Protein AF-0000000070025471 (afdb_homodimer)

Foldseek 3Di:
DVLVVLVVVLVVLVVVLVVLLVVLVVVQVVQVVVVVVQVVQCVVCVVVPGDCSVVPPPDDDHDDNQSPCPHVSVVVSVVSVPPDSPD/DVLVVLVVVLVVLVVVLVVLVVVLVVVQVVQVVVVVVQVVQCVVCVVVPGDCNVVPPNDDDHDDNQSPCPHVSVVVSVVSVVPDSDD

pLDDT: mean 90.56, std 14.57, range [31.42, 98.88]

Structure (mmCIF, N/CA/C/O backbone):
data_AF-0000000070025471-model_v1
#
loop_
_entity.id
_entity.type
_entity.pdbx_description
1 polymer 'ERVV2 protein'
#
loop_
_atom_site.group_PDB
_atom_site.id
_atom_site.type_symbol
_atom_site.label_atom_id
_atom_site.label_alt_id
_atom_site.label_comp_id
_atom_site.label_asym_id
_atom_site.label_entity_id
_atom_site.label_seq_id
_atom_site.pdbx_PDB_ins_code
_atom_site.Cartn_x
_atom_site.Cartn_y
_atom_site.Cartn_z
_atom_site.occupancy
_atom_site.B_iso_or_equiv
_atom_site.auth_seq_id
_atom_site.auth_comp_id
_atom_site.auth_asym_id
_atom_site.auth_atom_id
_atom_site.pdbx_PDB_model_num
ATOM 1 N N . LEU A 1 1 ? -3.041 30.312 26.141 1 44.69 1 LEU A N 1
ATOM 2 C CA . LEU A 1 1 ? -4.023 29.516 25.422 1 44.69 1 LEU A CA 1
ATOM 3 C C . LEU A 1 1 ? -3.584 29.25 23.984 1 44.69 1 LEU A C 1
ATOM 5 O O . LEU A 1 1 ? -3.801 28.172 23.453 1 44.69 1 LEU A O 1
ATOM 9 N N . TRP A 1 2 ? -3.041 30.406 23.297 1 50.09 2 TRP A N 1
ATOM 10 C CA . TRP A 1 2 ? -2.615 30.344 21.906 1 50.09 2 TRP A CA 1
ATOM 11 C C . TRP A 1 2 ? -1.453 29.375 21.719 1 50.09 2 TRP A C 1
ATOM 13 O O . TRP A 1 2 ? -1.451 28.562 20.797 1 50.09 2 TRP A O 1
ATOM 23 N N . GLY A 1 3 ? -0.509 29.438 22.562 1 52.03 3 GLY A N 1
ATOM 24 C CA . GLY A 1 3 ? 0.696 28.625 22.5 1 52.03 3 GLY A CA 1
ATOM 25 C C . GLY A 1 3 ? 0.415 27.125 22.547 1 52.03 3 GLY A C 1
ATOM 26 O O . GLY A 1 3 ? 1.108 26.344 21.906 1 52.03 3 GLY A O 1
ATOM 27 N N . CYS A 1 4 ? -0.682 26.75 23.297 1 53 4 CYS A N 1
ATOM 28 C CA . CYS A 1 4 ? -0.973 25.344 23.531 1 53 4 CYS A CA 1
ATOM 29 C C . CYS A 1 4 ? -1.568 24.688 22.297 1 53 4 CYS A C 1
ATOM 31 O O . CYS A 1 4 ? -1.228 23.547 21.969 1 53 4 CYS A O 1
ATOM 33 N N . LYS A 1 5 ? -2.387 25.469 21.656 1 60.12 5 LYS A N 1
ATOM 34 C CA . LYS A 1 5 ? -3.041 24.891 20.484 1 60.12 5 LYS A CA 1
ATOM 35 C C . LYS A 1 5 ? -2.043 24.656 19.359 1 60.12 5 LYS A C 1
ATOM 37 O O . LYS A 1 5 ? -2.119 23.656 18.641 1 60.12 5 LYS A O 1
ATOM 42 N N . TYR A 1 6 ? -1.026 25.547 19.266 1 62.06 6 TYR A N 1
ATOM 43 C CA . TYR A 1 6 ? -0.018 25.406 18.219 1 62.06 6 TYR A CA 1
ATOM 44 C C . TYR A 1 6 ? 0.857 24.188 18.469 1 62.06 6 TYR A C 1
ATOM 46 O O . TYR A 1 6 ? 1.137 23.406 17.547 1 62.06 6 TYR A O 1
ATOM 54 N N . LEU A 1 7 ? 1.068 23.969 19.766 1 66.62 7 LEU A N 1
ATOM 55 C CA . LEU A 1 7 ? 1.92 22.844 20.141 1 66.62 7 LEU A CA 1
ATOM 56 C C . LEU A 1 7 ? 1.221 21.516 19.859 1 66.62 7 LEU A C 1
ATOM 58 O O . LEU A 1 7 ? 1.841 20.578 19.359 1 66.62 7 LEU A O 1
ATOM 62 N N . ASN A 1 8 ? -0.086 21.672 19.875 1 78.5 8 ASN A N 1
ATOM 63 C CA . ASN A 1 8 ? -0.828 20.438 19.703 1 78.5 8 ASN A CA 1
ATOM 64 C C . ASN A 1 8 ? -0.917 20.047 18.219 1 78.5 8 ASN A C 1
ATOM 66 O O . ASN A 1 8 ? -0.753 18.875 17.875 1 78.5 8 ASN A O 1
ATOM 70 N N . VAL A 1 9 ? -0.965 21.078 17.344 1 82.69 9 VAL A N 1
ATOM 71 C CA . VAL A 1 9 ? -1.1 20.781 15.922 1 82.69 9 VAL A CA 1
ATOM 72 C C . VAL A 1 9 ? 0.244 20.328 15.359 1 82.69 9 VAL A C 1
ATOM 74 O O . VAL A 1 9 ? 0.301 19.406 14.547 1 82.69 9 VAL A O 1
ATOM 77 N N . GLN A 1 10 ? 1.242 20.953 15.93 1 83.88 10 GLN A N 1
ATOM 78 C CA . GLN A 1 10 ? 2.58 20.547 15.5 1 83.88 10 GLN A CA 1
ATOM 79 C C . GLN A 1 10 ? 2.904 19.125 15.953 1 83.88 10 GLN A C 1
ATOM 81 O O . GLN A 1 10 ? 3.498 18.359 15.203 1 83.88 10 GLN A O 1
ATOM 86 N N . ARG A 1 11 ? 2.586 18.891 17.156 1 87.31 11 ARG A N 1
ATOM 87 C CA . ARG A 1 11 ? 2.797 17.531 17.656 1 87.31 11 ARG A CA 1
ATOM 88 C C . ARG A 1 11 ? 2.008 16.516 16.844 1 87.31 11 ARG A C 1
ATOM 90 O O . ARG A 1 11 ? 2.525 15.453 16.5 1 87.31 11 ARG A O 1
ATOM 97 N N . LEU A 1 12 ? 0.791 16.859 16.484 1 89.44 12 LEU A N 1
ATOM 98 C CA . LEU A 1 12 ? -0.027 15.977 15.664 1 89.44 12 LEU A CA 1
ATOM 99 C C . LEU A 1 12 ? 0.587 15.805 14.281 1 89.44 12 LEU A C 1
ATOM 101 O O . LEU A 1 12 ? 0.63 14.695 13.742 1 89.44 12 LEU A O 1
ATOM 105 N N . ALA A 1 13 ? 1.1 16.859 13.719 1 91.88 13 ALA A N 1
ATOM 106 C CA . ALA A 1 13 ? 1.733 16.797 12.398 1 91.88 13 ALA A CA 1
ATOM 107 C C . ALA A 1 13 ? 2.959 15.891 12.422 1 91.88 13 ALA A C 1
ATOM 109 O O . ALA A 1 13 ? 3.148 15.07 11.523 1 91.88 13 ALA A O 1
ATOM 110 N N . ASN A 1 14 ? 3.73 16.047 13.477 1 92.19 14 ASN A N 1
ATOM 111 C CA . ASN A 1 14 ? 4.941 15.234 13.594 1 92.19 14 ASN A CA 1
ATOM 112 C C . ASN A 1 14 ? 4.613 13.758 13.789 1 92.19 14 ASN A C 1
ATOM 114 O O . ASN A 1 14 ? 5.266 12.891 13.203 1 92.19 14 ASN A O 1
ATOM 118 N N . LEU A 1 15 ? 3.656 13.484 14.602 1 93.31 15 LEU A N 1
ATOM 119 C CA . LEU A 1 15 ? 3.23 12.109 14.812 1 93.31 15 LEU A CA 1
ATOM 120 C C . LEU A 1 15 ? 2.676 11.5 13.531 1 93.31 15 LEU A C 1
ATOM 122 O O . LEU A 1 15 ? 2.961 10.344 13.211 1 93.31 15 LEU A O 1
ATOM 126 N N . THR A 1 16 ? 1.879 12.281 12.766 1 95.44 16 THR A N 1
ATOM 127 C CA . THR A 1 16 ? 1.328 11.82 11.5 1 95.44 16 THR A CA 1
ATOM 128 C C . THR A 1 16 ? 2.441 11.555 10.492 1 95.44 16 THR A C 1
ATOM 130 O O . THR A 1 16 ? 2.453 10.516 9.828 1 95.44 16 THR A O 1
ATOM 133 N N . ARG A 1 17 ? 3.35 12.43 10.438 1 96.06 17 ARG A N 1
ATOM 134 C CA . ARG A 1 17 ? 4.492 12.273 9.547 1 96.06 17 ARG A CA 1
ATOM 135 C C . ARG A 1 17 ? 5.25 10.984 9.852 1 96.06 17 ARG A C 1
ATOM 137 O O . ARG A 1 17 ? 5.562 10.211 8.945 1 96.06 17 ARG A O 1
ATOM 144 N N . ASP A 1 18 ? 5.531 10.789 11.078 1 97.06 18 ASP A N 1
ATOM 145 C CA . ASP A 1 18 ? 6.293 9.609 11.477 1 97.06 18 ASP A CA 1
ATOM 146 C C . ASP A 1 18 ? 5.523 8.328 11.164 1 97.06 18 ASP A C 1
ATOM 148 O O . ASP A 1 18 ? 6.105 7.344 10.688 1 97.06 18 ASP A O 1
ATOM 152 N N . ALA A 1 19 ? 4.23 8.258 11.445 1 98 19 ALA A N 1
ATOM 153 C CA . ALA A 1 19 ? 3.4 7.098 11.141 1 98 19 ALA A CA 1
ATOM 154 C C . ALA A 1 19 ? 3.373 6.82 9.641 1 98 19 ALA A C 1
ATOM 156 O O . ALA A 1 19 ? 3.572 5.68 9.211 1 98 19 ALA A O 1
ATOM 157 N N . VAL A 1 20 ? 3.213 7.895 8.867 1 98.06 20 VAL A N 1
ATOM 158 C CA . VAL A 1 20 ? 3.148 7.746 7.414 1 98.06 20 VAL A CA 1
ATOM 159 C C . VAL A 1 20 ? 4.504 7.293 6.879 1 98.06 20 VAL A C 1
ATOM 161 O O . VAL A 1 20 ? 4.574 6.441 5.992 1 98.06 20 VAL A O 1
ATOM 164 N N . ALA A 1 21 ? 5.535 7.832 7.402 1 98.19 21 ALA A N 1
ATOM 165 C CA . ALA A 1 21 ? 6.875 7.441 6.961 1 98.19 21 ALA A CA 1
ATOM 166 C C . ALA A 1 21 ? 7.133 5.965 7.238 1 98.19 21 ALA A C 1
ATOM 168 O O . ALA A 1 21 ? 7.68 5.254 6.391 1 98.19 21 ALA A O 1
ATOM 169 N N . GLY A 1 22 ? 6.797 5.535 8.391 1 98.38 22 GLY A N 1
ATOM 170 C CA . GLY A 1 22 ? 6.957 4.133 8.719 1 98.38 22 GLY A CA 1
ATOM 171 C C . GLY A 1 22 ? 6.148 3.209 7.828 1 98.38 22 GLY A C 1
ATOM 172 O O . GLY A 1 22 ? 6.66 2.197 7.344 1 98.38 22 GLY A O 1
ATOM 173 N N . LEU A 1 23 ? 4.879 3.508 7.57 1 98.56 23 LEU A N 1
ATOM 174 C CA . LEU A 1 23 ? 4.027 2.719 6.691 1 98.56 23 LEU A CA 1
ATOM 175 C C . LEU A 1 23 ? 4.559 2.734 5.262 1 98.56 23 LEU A C 1
ATOM 177 O O . LEU A 1 23 ? 4.543 1.708 4.578 1 98.56 23 LEU A O 1
ATOM 181 N N . SER A 1 24 ? 4.984 3.934 4.875 1 98.5 24 SER A N 1
ATOM 182 C CA . SER A 1 24 ? 5.547 4.086 3.539 1 98.5 24 SER A CA 1
ATOM 183 C C . SER A 1 24 ? 6.723 3.135 3.324 1 98.5 24 SER A C 1
ATOM 185 O O . SER A 1 24 ? 6.809 2.473 2.289 1 98.5 24 SER A O 1
ATOM 187 N N . GLU A 1 25 ? 7.621 3.039 4.258 1 98.69 25 GLU A N 1
ATOM 188 C CA . GLU A 1 25 ? 8.773 2.141 4.18 1 98.69 25 GLU A CA 1
ATOM 189 C C . GLU A 1 25 ? 8.328 0.685 4.074 1 98.69 25 GLU A C 1
ATOM 191 O O . GLU A 1 25 ? 8.852 -0.069 3.25 1 98.69 25 GLU A O 1
ATOM 196 N N . GLN A 1 26 ? 7.383 0.289 4.898 1 98.81 26 GLN A N 1
ATOM 197 C CA . GLN A 1 26 ? 6.898 -1.087 4.898 1 98.81 26 GLN A CA 1
ATOM 198 C C . GLN A 1 26 ? 6.199 -1.423 3.584 1 98.81 26 GLN A C 1
ATOM 200 O O . GLN A 1 26 ? 6.41 -2.5 3.021 1 98.81 26 GLN A O 1
ATOM 205 N N . VAL A 1 27 ? 5.387 -0.542 3.082 1 98.75 27 VAL A N 1
ATOM 206 C CA . VAL A 1 27 ? 4.652 -0.772 1.843 1 98.75 27 VAL A CA 1
ATOM 207 C C . VAL A 1 27 ? 5.629 -0.852 0.671 1 98.75 27 VAL A C 1
ATOM 209 O O . VAL A 1 27 ? 5.473 -1.688 -0.221 1 98.75 27 VAL A O 1
ATOM 212 N N . ALA A 1 28 ? 6.656 0.034 0.617 1 98.81 28 ALA A N 1
ATOM 213 C CA . ALA A 1 28 ? 7.668 -0.018 -0.437 1 98.81 28 ALA A CA 1
ATOM 214 C C . ALA A 1 28 ? 8.336 -1.39 -0.492 1 98.81 28 ALA A C 1
ATOM 216 O O . ALA A 1 28 ? 8.461 -1.983 -1.565 1 98.81 28 ALA A O 1
ATOM 217 N N . ALA A 1 29 ? 8.758 -1.899 0.645 1 98.88 29 ALA A N 1
ATOM 218 C CA . ALA A 1 29 ? 9.438 -3.189 0.716 1 98.88 29 ALA A CA 1
ATOM 219 C C . ALA A 1 29 ? 8.5 -4.328 0.323 1 98.88 29 ALA A C 1
ATOM 221 O O . ALA A 1 29 ? 8.898 -5.238 -0.407 1 98.88 29 ALA A O 1
ATOM 222 N N . THR A 1 30 ? 7.242 -4.332 0.778 1 98.81 30 THR A N 1
ATOM 223 C CA . THR A 1 30 ? 6.262 -5.367 0.483 1 98.81 30 THR A CA 1
ATOM 224 C C . THR A 1 30 ? 5.93 -5.391 -1.007 1 98.81 30 THR A C 1
ATOM 226 O O . THR A 1 30 ? 5.855 -6.461 -1.615 1 98.81 30 THR A O 1
ATOM 229 N N . SER A 1 31 ? 5.734 -4.195 -1.589 1 98.88 31 SER A N 1
ATOM 230 C CA . SER A 1 31 ? 5.457 -4.102 -3.02 1 98.88 31 SER A CA 1
ATOM 231 C C . SER A 1 31 ? 6.613 -4.66 -3.844 1 98.88 31 SER A C 1
ATOM 233 O O . SER A 1 31 ? 6.391 -5.383 -4.82 1 98.88 31 SER A O 1
ATOM 235 N N . LEU A 1 32 ? 7.844 -4.324 -3.43 1 98.81 32 LEU A N 1
ATOM 236 C CA . LEU A 1 32 ? 9.016 -4.836 -4.137 1 98.81 32 LEU A CA 1
ATOM 237 C C . LEU A 1 32 ? 9.062 -6.359 -4.074 1 98.81 32 LEU A C 1
ATOM 239 O O . LEU A 1 32 ? 9.258 -7.023 -5.094 1 98.81 32 LEU A O 1
ATOM 243 N N . MET A 1 33 ? 8.859 -6.961 -2.908 1 98.88 33 MET A N 1
ATOM 244 C CA . MET A 1 33 ? 8.867 -8.414 -2.76 1 98.88 33 MET A CA 1
ATOM 245 C C . MET A 1 33 ? 7.785 -9.055 -3.617 1 98.88 33 MET A C 1
ATOM 247 O O . MET A 1 33 ? 8.016 -10.094 -4.242 1 98.88 33 MET A O 1
ATOM 251 N N . THR A 1 34 ? 6.648 -8.484 -3.664 1 98.88 34 THR A N 1
ATOM 252 C CA . THR A 1 34 ? 5.523 -9 -4.438 1 98.88 34 THR A CA 1
ATOM 253 C C . THR A 1 34 ? 5.859 -9.023 -5.926 1 98.88 34 THR A C 1
ATOM 255 O O . THR A 1 34 ? 5.602 -10.023 -6.605 1 98.88 34 THR A O 1
ATOM 258 N N . VAL A 1 35 ? 6.504 -7.957 -6.441 1 98.81 35 VAL A N 1
ATOM 259 C CA . VAL A 1 35 ? 6.887 -7.859 -7.848 1 98.81 35 VAL A CA 1
ATOM 260 C C . VAL A 1 35 ? 7.957 -8.898 -8.164 1 98.81 35 VAL A C 1
ATOM 262 O O . VAL A 1 35 ? 7.906 -9.555 -9.203 1 98.81 35 VAL A O 1
ATOM 265 N N . GLN A 1 36 ? 8.883 -9.016 -7.23 1 98.69 36 GLN A N 1
ATOM 266 C CA . GLN A 1 36 ? 9.938 -10 -7.43 1 98.69 36 GLN A CA 1
ATOM 267 C C . GLN A 1 36 ? 9.359 -11.414 -7.469 1 98.69 36 GLN A C 1
ATOM 269 O O . GLN A 1 36 ? 9.789 -12.242 -8.281 1 98.69 36 GLN A O 1
ATOM 274 N N . ASN A 1 37 ? 8.406 -11.797 -6.645 1 98.75 37 ASN A N 1
ATOM 275 C CA . ASN A 1 37 ? 7.72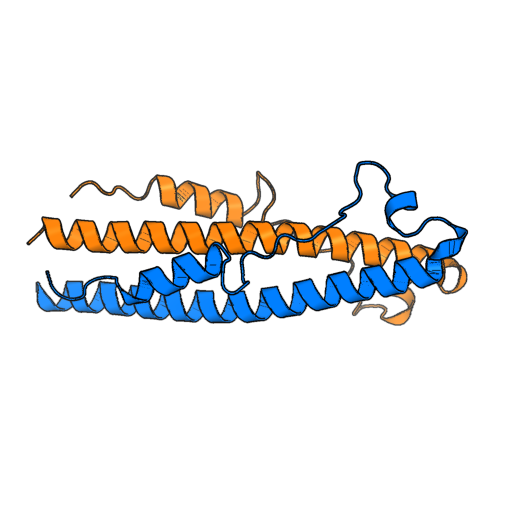3 -13.086 -6.688 1 98.75 37 ASN A CA 1
ATOM 276 C C . ASN A 1 37 ? 7.004 -13.289 -8.016 1 98.75 37 ASN A C 1
ATOM 278 O O . ASN A 1 37 ? 7.027 -14.391 -8.578 1 98.75 37 ASN A O 1
ATOM 282 N N . ARG A 1 38 ? 6.363 -12.242 -8.5 1 98.75 38 ARG A N 1
ATOM 283 C CA . ARG A 1 38 ? 5.707 -12.305 -9.805 1 98.75 38 ARG A CA 1
ATOM 284 C C . ARG A 1 38 ? 6.703 -12.656 -10.906 1 98.75 38 ARG A C 1
ATOM 286 O O . ARG A 1 38 ? 6.418 -13.492 -11.766 1 98.75 38 ARG A O 1
ATOM 293 N N . MET A 1 39 ? 7.863 -12.047 -10.867 1 98.56 39 MET A N 1
ATOM 294 C CA . MET A 1 39 ? 8.883 -12.32 -11.875 1 98.56 39 MET A CA 1
ATOM 295 C C . MET A 1 39 ? 9.328 -13.781 -11.812 1 98.56 39 MET A C 1
ATOM 297 O O . MET A 1 39 ? 9.508 -14.422 -12.844 1 98.56 39 MET A O 1
ATOM 301 N N . ALA A 1 40 ? 9.562 -14.266 -10.594 1 98.75 40 ALA A N 1
ATOM 302 C CA . ALA A 1 40 ? 9.93 -15.672 -10.406 1 98.75 40 ALA A CA 1
ATOM 303 C C . ALA A 1 40 ? 8.836 -16.594 -10.93 1 98.75 40 ALA A C 1
ATOM 305 O O . ALA A 1 40 ? 9.125 -17.578 -11.617 1 98.75 40 ALA A O 1
ATOM 306 N N . LEU A 1 41 ? 7.629 -16.344 -10.656 1 98.62 41 LEU A N 1
ATOM 307 C CA . LEU A 1 41 ? 6.504 -17.156 -11.109 1 98.62 41 LEU A CA 1
ATOM 308 C C . LEU A 1 41 ? 6.379 -17.109 -12.625 1 98.62 41 LEU A C 1
ATOM 310 O O . LEU A 1 41 ? 6.066 -18.125 -13.258 1 98.62 41 LEU A O 1
ATOM 314 N N . ASP A 1 42 ? 6.57 -15.891 -13.18 1 98.38 42 ASP A N 1
ATOM 315 C CA . ASP A 1 42 ? 6.531 -15.758 -14.633 1 98.38 42 ASP A CA 1
ATOM 316 C C . ASP A 1 42 ? 7.59 -16.641 -15.297 1 98.38 42 ASP A C 1
ATOM 318 O O . ASP A 1 42 ? 7.355 -17.203 -16.359 1 98.38 42 ASP A O 1
ATOM 322 N N . MET A 1 43 ? 8.758 -16.703 -14.648 1 98.38 43 MET A N 1
ATOM 323 C CA . MET A 1 43 ? 9.812 -17.562 -15.172 1 98.38 43 MET A CA 1
ATOM 324 C C . MET A 1 43 ? 9.391 -19.031 -15.102 1 98.38 43 MET A C 1
ATOM 326 O O . MET A 1 43 ? 9.547 -19.766 -16.078 1 98.38 43 MET A O 1
ATOM 330 N N . LEU A 1 44 ? 8.789 -19.438 -14.016 1 97.75 44 LEU A N 1
ATOM 331 C CA . LEU A 1 44 ? 8.344 -20.812 -13.82 1 97.75 44 LEU A CA 1
ATOM 332 C C . LEU A 1 44 ? 7.211 -21.156 -14.781 1 97.75 44 LEU A C 1
ATOM 334 O O . LEU A 1 44 ? 7.082 -22.312 -15.211 1 97.75 44 LEU A O 1
ATOM 338 N N . LEU A 1 45 ? 6.465 -20.156 -15.117 1 97.75 45 LEU A N 1
ATOM 339 C CA . LEU A 1 45 ? 5.289 -20.375 -15.953 1 97.75 45 LEU A CA 1
ATOM 340 C C . LEU A 1 45 ? 5.527 -19.859 -17.375 1 97.75 45 LEU A C 1
ATOM 342 O O . LEU A 1 45 ? 4.578 -19.547 -18.094 1 97.75 45 LEU A O 1
ATOM 346 N N . ALA A 1 46 ? 6.754 -19.781 -17.766 1 97.25 46 ALA A N 1
ATOM 347 C CA . ALA A 1 46 ? 7.125 -19.188 -19.047 1 97.25 46 ALA A CA 1
ATOM 348 C C . ALA A 1 46 ? 6.438 -19.891 -20.203 1 97.25 46 ALA A C 1
ATOM 350 O O . ALA A 1 46 ? 5.926 -19.25 -21.125 1 97.25 46 ALA A O 1
ATOM 351 N N . GLU A 1 47 ? 6.371 -21.156 -20.172 1 97.31 47 GLU A N 1
ATOM 352 C CA . GLU A 1 47 ? 5.777 -21.953 -21.25 1 97.31 47 GLU A CA 1
ATOM 353 C C . GLU A 1 47 ? 4.277 -21.688 -21.359 1 97.31 47 GLU A C 1
ATOM 355 O O . GLU A 1 47 ? 3.693 -21.844 -22.438 1 97.31 47 GLU A O 1
ATOM 360 N N . LYS A 1 48 ? 3.674 -21.328 -20.234 1 97 48 LYS A N 1
ATOM 361 C CA . LYS A 1 48 ? 2.232 -21.094 -20.203 1 97 48 LYS A CA 1
ATOM 362 C C . LYS A 1 48 ? 1.91 -19.625 -20.406 1 97 48 LYS A C 1
ATOM 364 O O . LYS A 1 48 ? 0.763 -19.203 -20.234 1 97 48 LYS A O 1
ATOM 369 N N . GLY A 1 49 ? 2.898 -18.75 -20.625 1 97 49 GLY A N 1
ATOM 370 C CA . GLY A 1 49 ? 2.662 -17.344 -20.906 1 97 49 GLY A CA 1
ATOM 371 C C . GLY A 1 49 ? 2.732 -16.469 -19.672 1 97 49 GLY A C 1
ATOM 372 O O . GLY A 1 49 ? 2.332 -15.297 -19.719 1 97 49 GLY A O 1
ATOM 373 N N . GLY A 1 50 ? 3.143 -17.062 -18.578 1 97.62 50 GLY A N 1
ATOM 374 C CA . GLY A 1 50 ? 3.268 -16.281 -17.359 1 97.62 50 GLY A CA 1
ATOM 375 C C . GLY A 1 50 ? 1.969 -16.188 -16.578 1 97.62 50 GLY A C 1
ATOM 376 O O . GLY A 1 50 ? 0.957 -16.766 -16.969 1 97.62 50 GLY A O 1
ATOM 377 N N . VAL A 1 51 ? 2.043 -15.484 -15.508 1 98.38 51 VAL A N 1
ATOM 378 C CA . VAL A 1 51 ? 0.918 -15.406 -14.586 1 98.38 51 VAL A CA 1
ATOM 379 C C . VAL A 1 51 ? -0.257 -14.703 -15.258 1 98.38 51 VAL A C 1
ATOM 381 O O . VAL A 1 51 ? -1.407 -15.117 -15.109 1 98.38 51 VAL A O 1
ATOM 384 N N . CYS A 1 52 ? 0.045 -13.641 -15.984 1 98.25 52 CYS A N 1
ATOM 385 C CA . CYS A 1 52 ? -1.032 -12.82 -16.516 1 98.25 52 CYS A CA 1
ATOM 386 C C . CYS A 1 52 ? -1.784 -13.555 -17.625 1 98.25 52 CYS A C 1
ATOM 388 O O . CYS A 1 52 ? -2.912 -13.195 -17.953 1 98.25 52 CYS A O 1
ATOM 390 N N . ALA A 1 53 ? -1.152 -14.523 -18.156 1 97.69 53 ALA A N 1
ATOM 391 C CA . ALA A 1 53 ? -1.887 -15.344 -19.109 1 97.69 53 ALA A CA 1
ATOM 392 C C . ALA A 1 53 ? -3.066 -16.047 -18.438 1 97.69 53 ALA A C 1
ATOM 394 O O . ALA A 1 53 ? -4.102 -16.266 -19.062 1 97.69 53 ALA A O 1
ATOM 395 N N . MET A 1 54 ? -2.934 -16.297 -17.172 1 95.88 54 MET A N 1
ATOM 396 C CA . MET A 1 54 ? -3.961 -16.984 -16.406 1 95.88 54 MET A CA 1
ATOM 397 C C . MET A 1 54 ? -5.129 -16.062 -16.094 1 95.88 54 MET A C 1
ATOM 399 O O . MET A 1 54 ? -6.266 -16.516 -15.945 1 95.88 54 MET A O 1
ATOM 403 N N . PHE A 1 55 ? -4.949 -14.844 -16.016 1 97.31 55 PHE A N 1
ATOM 404 C CA . PHE A 1 55 ? -5.961 -13.938 -15.484 1 97.31 55 PHE A CA 1
ATOM 405 C C . PHE A 1 55 ? -6.516 -13.047 -16.594 1 97.31 55 PHE A C 1
ATOM 407 O O . PHE A 1 55 ? -7.578 -12.438 -16.422 1 97.31 55 PHE A O 1
ATOM 414 N N . GLY A 1 56 ? -5.723 -12.906 -17.719 1 96.94 56 GLY A N 1
ATOM 415 C CA . GLY A 1 56 ? -6.188 -12.086 -18.812 1 96.94 56 GLY A CA 1
ATOM 416 C C . GLY A 1 56 ? -6.316 -10.617 -18.453 1 96.94 56 GLY A C 1
ATOM 417 O O . GLY A 1 56 ? -5.379 -10.016 -17.922 1 96.94 56 GLY A O 1
ATOM 418 N N . ASP A 1 57 ? -7.547 -10.039 -18.625 1 97.12 57 ASP A N 1
ATOM 419 C CA . ASP A 1 57 ? -7.781 -8.602 -18.469 1 97.12 57 ASP A CA 1
ATOM 420 C C . ASP A 1 57 ? -7.793 -8.211 -16.984 1 97.12 57 ASP A C 1
ATOM 422 O O . ASP A 1 57 ? -7.699 -7.027 -16.656 1 97.12 57 ASP A O 1
ATOM 426 N N . GLN A 1 58 ? -7.914 -9.156 -16.156 1 97.38 58 GLN A N 1
ATOM 427 C CA . GLN A 1 58 ? -8.008 -8.875 -14.727 1 97.38 58 GLN A CA 1
ATOM 428 C C . GLN A 1 58 ? -6.629 -8.953 -14.062 1 97.38 58 GLN A C 1
ATOM 430 O O . GLN A 1 58 ? -6.512 -8.773 -12.852 1 97.38 58 GLN A O 1
ATOM 435 N N . CYS A 1 59 ? -5.617 -9.148 -14.914 1 98.56 59 CYS A N 1
ATOM 436 C CA . CYS A 1 59 ? -4.277 -9.328 -14.367 1 98.56 59 CYS A CA 1
ATOM 437 C C . CYS A 1 59 ? -3.713 -8.008 -13.859 1 98.56 59 CYS A C 1
ATOM 439 O O . CYS A 1 59 ? -3.82 -6.98 -14.539 1 98.56 59 CYS A O 1
ATOM 441 N N . CYS A 1 60 ? -3.164 -8.055 -12.664 1 98.31 60 CYS A N 1
ATOM 442 C CA . CYS A 1 60 ? -2.359 -6.938 -12.172 1 98.31 60 CYS A CA 1
ATOM 443 C C . CYS A 1 60 ? -0.972 -6.949 -12.805 1 98.31 60 CYS A C 1
ATOM 445 O O . CYS A 1 60 ? -0.144 -7.801 -12.469 1 98.31 60 CYS A O 1
ATOM 447 N N . THR A 1 61 ? -0.614 -5.945 -13.602 1 97.94 61 THR A N 1
ATOM 448 C CA . THR A 1 61 ? 0.607 -5.996 -14.398 1 97.94 61 THR A CA 1
ATOM 449 C C . THR A 1 61 ? 1.71 -5.16 -13.75 1 97.94 61 THR A C 1
ATOM 451 O O . THR A 1 61 ? 2.889 -5.324 -14.078 1 97.94 61 THR A O 1
ATOM 454 N N . PHE A 1 62 ? 1.311 -4.23 -12.992 1 97.94 62 PHE A N 1
ATOM 455 C CA . PHE A 1 62 ? 2.305 -3.395 -12.328 1 97.94 62 PHE A CA 1
ATOM 456 C C . PHE A 1 62 ? 1.763 -2.855 -11.016 1 97.94 62 PHE A C 1
ATOM 458 O O . PHE A 1 62 ? 0.55 -2.832 -10.797 1 97.94 62 PHE A O 1
ATOM 465 N N . ILE A 1 63 ? 2.633 -2.482 -10.094 1 98.56 63 ILE A N 1
ATOM 466 C CA . ILE A 1 63 ? 2.311 -1.79 -8.852 1 98.56 63 ILE A CA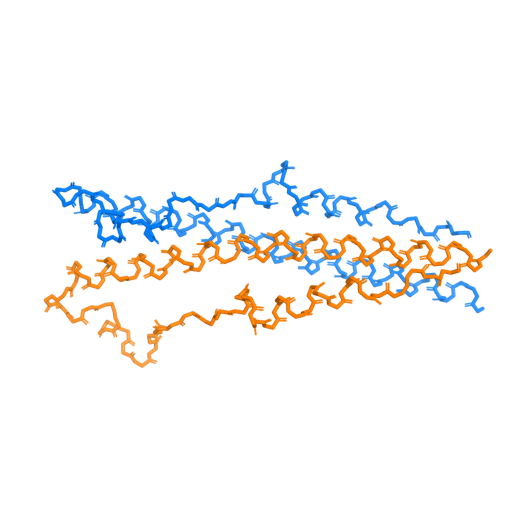 1
ATOM 467 C C . ILE A 1 63 ? 2.795 -0.344 -8.922 1 98.56 63 ILE A C 1
ATOM 469 O O . ILE A 1 63 ? 3.986 -0.091 -9.125 1 98.56 63 ILE A O 1
ATOM 473 N N . PRO A 1 64 ? 1.787 0.66 -8.797 1 98.56 64 PRO A N 1
ATOM 474 C CA . PRO A 1 64 ? 2.291 2.035 -8.758 1 98.56 64 PRO A CA 1
ATOM 475 C C . PRO A 1 64 ? 3.307 2.256 -7.637 1 98.56 64 PRO A C 1
ATOM 477 O O . PRO A 1 64 ? 3.205 1.637 -6.574 1 98.56 64 PRO A O 1
ATOM 480 N N . ASN A 1 65 ? 4.293 3.125 -7.91 1 98.5 65 ASN A N 1
ATOM 481 C CA . ASN A 1 65 ? 5.32 3.375 -6.902 1 98.5 65 ASN A CA 1
ATOM 482 C C . ASN A 1 65 ? 5.18 4.766 -6.293 1 98.5 65 ASN A C 1
ATOM 484 O O . ASN A 1 65 ? 5.996 5.648 -6.562 1 98.5 65 ASN A O 1
ATOM 488 N N . ASN A 1 66 ? 4.242 4.926 -5.383 1 98.69 66 ASN A N 1
ATOM 489 C CA . ASN A 1 66 ? 3.936 6.207 -4.754 1 98.69 66 ASN A CA 1
ATOM 490 C C . ASN A 1 66 ? 4.918 6.531 -3.635 1 98.69 66 ASN A C 1
ATOM 492 O O . ASN A 1 66 ? 5 7.68 -3.188 1 98.69 66 ASN A O 1
ATOM 496 N N . THR A 1 67 ? 5.633 5.566 -3.154 1 98.62 67 THR A N 1
ATOM 497 C CA . THR A 1 67 ? 6.598 5.727 -2.072 1 98.62 67 THR A CA 1
ATOM 498 C C . THR A 1 67 ? 7.98 6.055 -2.625 1 98.62 67 THR A C 1
ATOM 500 O O . THR A 1 67 ? 8.914 6.305 -1.862 1 98.62 67 THR A O 1
ATOM 503 N N . ALA A 1 68 ? 8.18 6.012 -3.906 1 98.5 68 ALA A N 1
ATOM 504 C CA . ALA A 1 68 ? 9.445 6.355 -4.543 1 98.5 68 ALA A CA 1
ATOM 505 C C . ALA A 1 68 ? 9.828 7.805 -4.25 1 98.5 68 ALA A C 1
ATOM 507 O O . ALA A 1 68 ? 8.992 8.602 -3.814 1 98.5 68 ALA A O 1
ATOM 508 N N . PRO A 1 69 ? 11.109 8.133 -4.457 1 97.12 69 PRO A N 1
ATOM 509 C CA . PRO A 1 69 ? 11.594 9.484 -4.176 1 97.12 69 PRO A CA 1
ATOM 510 C C . PRO A 1 69 ? 10.789 10.57 -4.887 1 97.12 69 PRO A C 1
ATOM 512 O O . PRO A 1 69 ? 10.648 11.68 -4.375 1 97.12 69 PRO A O 1
ATOM 515 N N . ASP A 1 70 ? 10.227 10.312 -6.016 1 96.81 70 ASP A N 1
ATOM 516 C CA . ASP A 1 70 ? 9.438 11.297 -6.75 1 96.81 70 ASP A CA 1
ATOM 517 C C . ASP A 1 70 ? 7.945 10.961 -6.688 1 96.81 70 ASP A C 1
ATOM 519 O O . ASP A 1 70 ? 7.152 11.5 -7.465 1 96.81 70 ASP A O 1
ATOM 523 N N . GLY A 1 71 ? 7.523 10.094 -5.781 1 97.81 71 GLY A N 1
ATOM 524 C CA . GLY A 1 71 ? 6.148 9.641 -5.68 1 97.81 71 GLY A CA 1
ATOM 525 C C . GLY A 1 71 ? 5.273 10.555 -4.84 1 97.81 71 GLY A C 1
ATOM 526 O O . GLY A 1 71 ? 5.781 11.422 -4.129 1 97.81 71 GLY A O 1
ATOM 527 N N . SER A 1 72 ? 3.986 10.344 -4.906 1 97.88 72 SER A N 1
ATOM 528 C CA . SER A 1 72 ? 3.004 11.203 -4.258 1 97.88 72 SER A CA 1
ATOM 529 C C . SER A 1 72 ? 3.121 11.133 -2.74 1 97.88 72 SER A C 1
ATOM 531 O O . SER A 1 72 ? 2.949 12.141 -2.049 1 97.88 72 SER A O 1
ATOM 533 N N . VAL A 1 73 ? 3.379 9.945 -2.182 1 98.31 73 VAL A N 1
ATOM 534 C CA .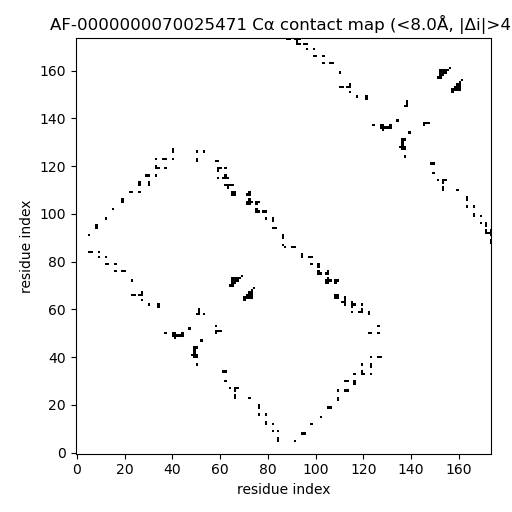 VAL A 1 73 ? 3.502 9.797 -0.736 1 98.31 73 VAL A CA 1
ATOM 535 C C . VAL A 1 73 ? 4.715 10.578 -0.237 1 98.31 73 VAL A C 1
ATOM 537 O O . VAL A 1 73 ? 4.637 11.273 0.779 1 98.31 73 VAL A O 1
ATOM 540 N N . THR A 1 74 ? 5.82 10.445 -0.948 1 97.94 74 THR A N 1
ATOM 541 C CA . THR A 1 74 ? 7.043 11.156 -0.59 1 97.94 74 THR A CA 1
ATOM 542 C C . THR A 1 74 ? 6.82 12.664 -0.633 1 97.94 74 THR A C 1
ATOM 544 O O . THR A 1 74 ? 7.273 13.391 0.254 1 97.94 74 THR A O 1
ATOM 547 N N . ARG A 1 75 ? 6.109 13.195 -1.599 1 97.31 75 ARG A N 1
ATOM 548 C CA . ARG A 1 75 ? 5.812 14.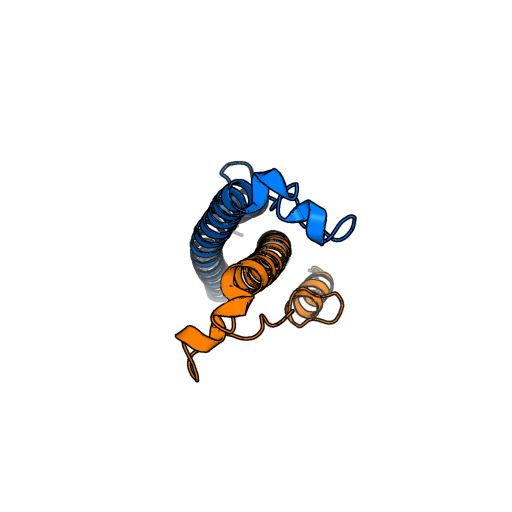617 -1.698 1 97.31 75 ARG A CA 1
ATOM 549 C C . ARG A 1 75 ? 4.969 15.086 -0.515 1 97.31 75 ARG A C 1
ATOM 551 O O . ARG A 1 75 ? 5.203 16.156 0.033 1 97.31 75 ARG A O 1
ATOM 558 N N . ALA A 1 76 ? 4.016 14.25 -0.176 1 96.62 76 ALA A N 1
ATOM 559 C CA . ALA A 1 76 ? 3.191 14.594 0.981 1 96.62 76 ALA A CA 1
ATOM 560 C C . ALA A 1 76 ? 4.031 14.656 2.254 1 96.62 76 ALA A C 1
ATOM 562 O O . ALA A 1 76 ? 3.867 15.57 3.066 1 96.62 76 ALA A O 1
ATOM 563 N N . LEU A 1 77 ? 4.906 13.711 2.439 1 97.06 77 LEU A N 1
ATO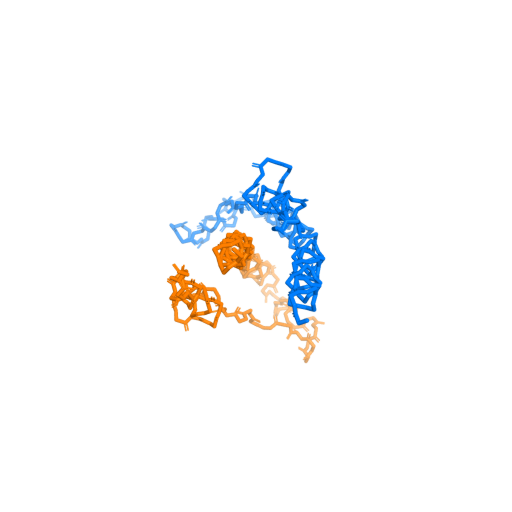M 564 C CA . LEU A 1 77 ? 5.781 13.664 3.607 1 97.06 77 LEU A CA 1
ATOM 565 C C . LEU A 1 77 ? 6.645 14.914 3.693 1 97.06 77 LEU A C 1
ATOM 567 O O . LEU A 1 77 ? 6.836 15.469 4.777 1 97.06 77 LEU A O 1
ATOM 571 N N . GLU A 1 78 ? 7.16 15.328 2.58 1 95.38 78 GLU A N 1
ATOM 572 C CA . GLU A 1 78 ? 7.949 16.547 2.551 1 95.38 78 GLU A CA 1
ATOM 573 C C . GLU A 1 78 ? 7.117 17.75 2.984 1 95.38 78 GLU A C 1
ATOM 575 O O . GLU A 1 78 ? 7.637 18.688 3.6 1 95.38 78 GLU A O 1
ATOM 580 N N . GLY A 1 79 ? 5.855 17.688 2.67 1 92.81 79 GLY A N 1
ATOM 581 C CA . GLY A 1 79 ? 4.957 18.766 3.041 1 92.81 79 GLY A CA 1
ATOM 582 C C . GLY A 1 79 ? 4.777 18.906 4.539 1 92.8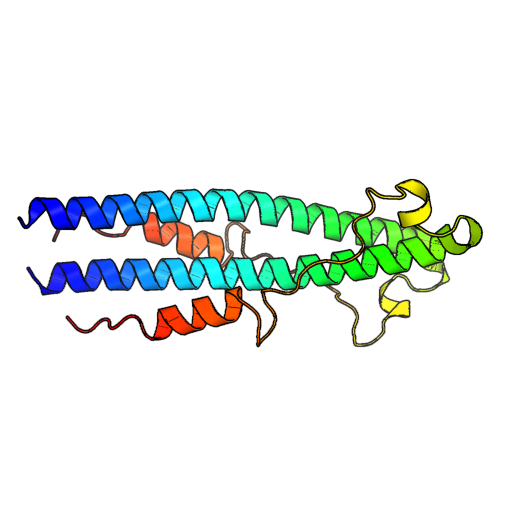1 79 GLY A C 1
ATOM 583 O O . GLY A 1 79 ? 4.562 20.016 5.043 1 92.81 79 GLY A O 1
ATOM 584 N N . PHE A 1 80 ? 4.852 17.828 5.273 1 91.56 80 PHE A N 1
ATOM 585 C CA . PHE A 1 80 ? 4.711 17.859 6.723 1 91.56 80 PHE A CA 1
ATOM 586 C C . PHE A 1 80 ? 5.84 18.672 7.359 1 91.56 80 PHE A C 1
ATOM 588 O O . PHE A 1 80 ? 5.672 19.234 8.438 1 91.56 80 PHE A O 1
ATOM 595 N N . ASP A 1 81 ? 6.973 18.656 6.684 1 84.06 81 ASP A N 1
ATOM 596 C CA . ASP A 1 81 ? 8.125 19.375 7.23 1 84.06 81 ASP A CA 1
ATOM 597 C C . ASP A 1 81 ? 7.926 20.891 7.129 1 84.06 81 ASP A C 1
ATOM 599 O O . ASP A 1 81 ? 8.578 21.656 7.848 1 84.06 81 ASP A O 1
ATOM 603 N N . TYR A 1 82 ? 7 21.344 6.281 1 77.38 82 TYR A N 1
ATOM 604 C CA . TYR A 1 82 ? 6.801 22.781 6.062 1 77.38 82 TYR A CA 1
ATOM 605 C C . TYR A 1 82 ? 5.535 23.266 6.758 1 77.38 82 TYR A C 1
ATOM 607 O O . TYR A 1 82 ? 5.039 24.359 6.465 1 77.38 82 TYR A O 1
ATOM 615 N N . VAL A 1 83 ? 4.836 22.391 7.445 1 73.38 83 VAL A N 1
ATOM 616 C CA . VAL A 1 83 ? 3.697 22.891 8.211 1 73.38 83 VAL A CA 1
ATOM 617 C C . VAL A 1 83 ? 4.176 23.906 9.25 1 73.38 83 VAL A C 1
ATOM 619 O O . VAL A 1 83 ? 4.926 23.562 10.164 1 73.38 83 VAL A O 1
ATOM 622 N N . PRO A 1 84 ? 3.967 25.203 8.82 1 62.69 84 PRO A N 1
ATOM 623 C CA . PRO A 1 84 ? 4.5 26.281 9.648 1 62.69 84 PRO A CA 1
ATOM 624 C C . PRO A 1 84 ? 4.023 26.203 11.102 1 62.69 84 PRO A C 1
ATOM 626 O O . PRO A 1 84 ? 2.873 25.844 11.359 1 62.69 84 PRO A O 1
ATOM 629 N N . VAL A 1 85 ? 5 26.219 12.125 1 57.12 85 VAL A N 1
ATOM 630 C CA . VAL A 1 85 ? 4.777 26.375 13.562 1 57.12 85 VAL A CA 1
ATOM 631 C C . VAL A 1 85 ? 4.227 27.766 13.844 1 57.12 85 VAL A C 1
ATOM 633 O O . VAL A 1 85 ? 3.699 28.031 14.93 1 57.12 85 VAL A O 1
ATOM 636 N N . LYS A 1 86 ? 4.719 28.766 13.195 1 55.91 86 LYS A N 1
ATOM 637 C CA . LYS A 1 86 ? 4.531 30.141 13.648 1 55.91 86 LYS A CA 1
ATOM 638 C C . LYS A 1 86 ? 3.34 30.797 12.945 1 55.91 86 LYS A C 1
ATOM 640 O O . LYS A 1 86 ? 3.238 30.75 11.719 1 55.91 86 LYS A O 1
ATOM 645 N N . CYS A 1 87 ? 2.174 30.766 13.594 1 48.66 87 CYS A N 1
ATOM 646 C CA . CYS A 1 87 ? 1.245 31.828 13.203 1 48.66 87 CYS A CA 1
ATOM 647 C C . CYS A 1 87 ? 1.48 33.094 14.031 1 48.66 87 CYS A C 1
ATOM 649 O O . CYS A 1 87 ? 1.729 33 15.234 1 48.66 87 CYS A O 1
ATOM 651 N N . LEU B 1 1 ? -4.961 35.625 13.891 1 52.28 1 LEU B N 1
ATOM 652 C CA . LEU B 1 1 ? -4.664 34.531 14.812 1 52.28 1 LEU B CA 1
ATOM 653 C C . LEU B 1 1 ? -5.484 33.281 14.469 1 52.28 1 LEU B C 1
ATOM 655 O O . LEU B 1 1 ? -4.926 32.188 14.273 1 52.28 1 LEU B O 1
ATOM 659 N N . TRP B 1 2 ? -6.84 33.406 14.461 1 57.72 2 TRP B N 1
ATOM 660 C CA . TRP B 1 2 ? -7.75 32.344 14.109 1 57.72 2 TRP B CA 1
ATOM 661 C C . TRP B 1 2 ? -7.477 31.828 12.695 1 57.72 2 TRP B C 1
ATOM 663 O O . TRP B 1 2 ? -7.453 30.625 12.445 1 57.72 2 TRP B O 1
ATOM 673 N N . GLY B 1 3 ? -7.035 32.719 11.898 1 59.09 3 GLY B N 1
ATOM 674 C CA . GLY B 1 3 ? -6.82 32.344 10.5 1 59.09 3 GLY B CA 1
ATOM 675 C C . GLY B 1 3 ? -5.648 31.422 10.297 1 59.09 3 GLY B C 1
ATOM 676 O O . GLY B 1 3 ? -5.715 30.5 9.477 1 59.09 3 GLY B O 1
ATOM 677 N N . CYS B 1 4 ? -4.617 31.688 11.133 1 60.66 4 CYS B N 1
ATOM 678 C CA . CYS B 1 4 ? -3.393 30.906 10.977 1 60.66 4 CYS B CA 1
ATOM 679 C C . CYS B 1 4 ? -3.605 29.469 11.422 1 60.66 4 CYS B C 1
ATOM 681 O O . CYS B 1 4 ? -3.137 28.531 10.766 1 60.66 4 CYS B O 1
ATOM 683 N N . LYS B 1 5 ? -4.453 29.359 12.438 1 63.97 5 LYS B N 1
ATOM 684 C CA . LYS B 1 5 ? -4.73 28.016 12.961 1 63.97 5 LYS B CA 1
ATOM 685 C C . LYS B 1 5 ? -5.5 27.188 11.945 1 63.97 5 LYS B C 1
ATOM 687 O O . LYS B 1 5 ? -5.176 26.016 11.734 1 63.97 5 LYS B O 1
ATOM 692 N N . TYR B 1 6 ? -6.379 27.844 11.383 1 65.31 6 TYR B N 1
ATOM 693 C CA . TYR B 1 6 ? -7.246 27.125 10.453 1 65.31 6 TYR B CA 1
ATOM 694 C C . TYR B 1 6 ? -6.48 26.688 9.211 1 65.31 6 TYR B C 1
ATOM 696 O O . TYR B 1 6 ? -6.633 25.562 8.742 1 65.31 6 TYR B O 1
ATOM 704 N N . LEU B 1 7 ? -5.473 27.484 8.992 1 70 7 LEU B N 1
ATOM 705 C CA . LEU B 1 7 ? -4.711 27.188 7.785 1 70 7 LEU B CA 1
ATOM 706 C C . LEU B 1 7 ? -3.758 26.031 8.016 1 70 7 LEU B C 1
ATOM 708 O O . LEU B 1 7 ? -3.615 25.156 7.156 1 70 7 LEU B O 1
ATOM 712 N N . ASN B 1 8 ? -3.354 25.969 9.289 1 77.56 8 ASN B N 1
ATOM 713 C CA . ASN B 1 8 ? -2.383 24.906 9.578 1 77.56 8 ASN B CA 1
ATOM 714 C C . ASN B 1 8 ? -3.053 23.547 9.719 1 77.56 8 ASN B C 1
ATOM 716 O O . ASN B 1 8 ? -2.523 22.547 9.242 1 77.56 8 ASN B O 1
ATOM 720 N N . VAL B 1 9 ? -4.281 23.609 10.234 1 82.62 9 VAL B N 1
ATOM 721 C CA . VAL B 1 9 ? -4.992 22.344 10.422 1 82.62 9 VAL B CA 1
ATOM 722 C C . VAL B 1 9 ? -5.465 21.812 9.07 1 82.62 9 VAL B C 1
ATOM 724 O O . VAL B 1 9 ? -5.387 20.609 8.805 1 82.62 9 VAL B O 1
ATOM 727 N N . GLN B 1 10 ? -5.832 22.75 8.266 1 85.12 10 GLN B N 1
ATOM 728 C CA . GLN B 1 10 ? -6.277 22.359 6.938 1 85.12 10 GLN B CA 1
ATOM 729 C C . GLN B 1 10 ? -5.121 21.797 6.113 1 85.12 10 GLN B C 1
ATOM 731 O O . GLN B 1 10 ? -5.285 20.812 5.391 1 85.12 10 GLN B O 1
ATOM 736 N N . ARG B 1 11 ? -4.047 22.453 6.227 1 86.75 11 ARG B N 1
ATOM 737 C CA . ARG B 1 11 ? -2.871 21.969 5.512 1 86.75 11 ARG B CA 1
ATOM 738 C C . ARG B 1 11 ? -2.461 20.578 6.008 1 86.75 11 ARG B C 1
ATOM 740 O O . ARG B 1 11 ? -2.123 19.703 5.207 1 86.75 11 ARG B O 1
ATOM 747 N N . LEU B 1 12 ? -2.555 20.422 7.316 1 89.31 12 LEU B N 1
ATOM 748 C CA . LEU B 1 12 ? -2.236 19.109 7.891 1 89.31 12 LEU B CA 1
ATOM 749 C C . LEU B 1 12 ? -3.217 18.047 7.41 1 89.31 12 LEU B C 1
ATOM 751 O O . LEU B 1 12 ? -2.811 16.953 7.031 1 89.31 12 LEU B O 1
ATOM 755 N N . ALA B 1 13 ? -4.434 18.359 7.355 1 91.12 13 ALA B N 1
ATOM 756 C CA . ALA B 1 13 ? -5.461 17.422 6.902 1 91.12 13 ALA B CA 1
ATOM 757 C C . ALA B 1 13 ? -5.254 17.047 5.434 1 91.12 13 ALA B C 1
ATOM 759 O O . ALA B 1 13 ? -5.379 15.883 5.062 1 91.12 13 ALA B O 1
ATOM 760 N N . ASN B 1 14 ? -4.863 18.031 4.645 1 92.19 14 ASN B N 1
ATOM 761 C CA . ASN B 1 14 ? -4.664 17.781 3.219 1 92.19 14 ASN B CA 1
ATOM 762 C C . ASN B 1 14 ? -3.434 16.922 2.967 1 92.19 14 ASN B C 1
ATOM 764 O O . ASN B 1 14 ? -3.467 16.016 2.125 1 92.19 14 ASN B O 1
ATOM 768 N N . LEU B 1 15 ? -2.443 17.172 3.715 1 93.56 15 LEU B N 1
ATOM 769 C CA . LEU B 1 15 ? -1.233 16.375 3.588 1 93.56 15 LEU B CA 1
ATOM 770 C C . LEU B 1 15 ? -1.485 14.938 4.031 1 93.56 15 LEU B C 1
ATOM 772 O O . LEU B 1 15 ? -1.022 13.992 3.389 1 93.56 15 LEU B O 1
ATOM 776 N N . THR B 1 16 ? -2.193 14.773 5.129 1 95.5 16 THR B N 1
ATOM 777 C CA . THR B 1 16 ? -2.531 13.445 5.625 1 95.5 16 THR B CA 1
ATOM 778 C C . THR B 1 16 ? -3.379 12.688 4.609 1 95.5 16 THR B C 1
ATOM 780 O O . THR B 1 16 ? -3.107 11.516 4.312 1 95.5 16 THR B O 1
ATOM 783 N N . ARG B 1 17 ? -4.348 13.32 4.055 1 96.19 17 ARG B N 1
ATOM 784 C CA . ARG B 1 17 ? -5.203 12.719 3.035 1 96.19 17 ARG B CA 1
ATOM 785 C C . ARG B 1 17 ? -4.387 12.25 1.836 1 96.19 17 ARG B C 1
ATOM 787 O O . ARG B 1 17 ? -4.551 11.125 1.365 1 96.19 17 ARG B O 1
ATOM 794 N N . ASP B 1 18 ? -3.574 13.133 1.404 1 96.44 18 ASP B N 1
ATOM 795 C CA . ASP B 1 18 ? -2.779 12.812 0.222 1 96.44 18 ASP B CA 1
ATOM 796 C C . A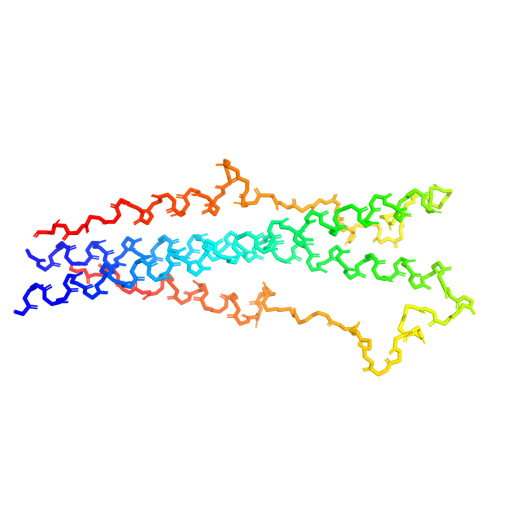SP B 1 18 ? -1.837 11.641 0.495 1 96.44 18 ASP B C 1
ATOM 798 O O . ASP B 1 18 ? -1.68 10.75 -0.346 1 96.44 18 ASP B O 1
ATOM 802 N N . ALA B 1 19 ? -1.244 11.594 1.608 1 98.12 19 ALA B N 1
ATOM 803 C CA . ALA B 1 19 ? -0.345 10.5 1.973 1 98.12 19 ALA B CA 1
ATOM 804 C C . ALA B 1 19 ? -1.102 9.18 2.078 1 98.12 19 ALA B C 1
ATOM 806 O O . ALA B 1 19 ? -0.667 8.164 1.529 1 98.12 19 ALA B O 1
ATOM 807 N N . VAL B 1 20 ? -2.213 9.203 2.709 1 98.06 20 VAL B N 1
ATOM 808 C CA . VAL B 1 20 ? -3.006 7.996 2.91 1 98.06 20 VAL B CA 1
ATOM 809 C C . VAL B 1 20 ? -3.564 7.516 1.573 1 98.06 20 VAL B C 1
ATOM 811 O O . VAL B 1 20 ? -3.596 6.312 1.303 1 98.06 20 VAL B O 1
ATOM 814 N N . ALA B 1 21 ? -3.98 8.391 0.735 1 98 21 ALA B N 1
ATOM 815 C CA . ALA B 1 21 ? -4.488 8.016 -0.58 1 98 21 ALA B CA 1
ATOM 816 C C . ALA B 1 21 ? -3.402 7.34 -1.416 1 98 21 ALA B C 1
ATOM 818 O O . ALA B 1 21 ? -3.656 6.332 -2.08 1 98 21 ALA B O 1
ATOM 819 N N . GLY B 1 22 ? -2.217 7.965 -1.354 1 98.38 22 GLY B N 1
ATOM 820 C CA . GLY B 1 22 ? -1.104 7.359 -2.068 1 98.38 22 GLY B CA 1
ATOM 821 C C . GLY B 1 22 ? -0.742 5.98 -1.554 1 98.38 22 GLY B C 1
ATOM 822 O O . GLY B 1 22 ? -0.504 5.062 -2.342 1 98.38 22 GLY B O 1
ATOM 823 N N . LEU B 1 23 ? -0.696 5.793 -0.25 1 98.75 23 LEU B N 1
ATOM 824 C CA . LEU B 1 23 ? -0.428 4.488 0.347 1 98.75 23 LEU B CA 1
ATOM 825 C C . LEU B 1 23 ? -1.526 3.494 -0.008 1 98.75 23 LEU B C 1
ATOM 827 O O . LEU B 1 23 ? -1.241 2.342 -0.343 1 98.75 23 LEU B O 1
ATOM 831 N N . SER B 1 24 ? -2.76 3.953 0.057 1 98.56 24 SER B N 1
ATOM 832 C CA . SER B 1 24 ? -3.912 3.107 -0.238 1 98.56 24 SER B CA 1
ATOM 833 C C . SER B 1 24 ? -3.85 2.566 -1.663 1 98.56 24 SER B C 1
ATOM 835 O O . SER B 1 24 ? -4.098 1.38 -1.894 1 98.56 24 SER B O 1
ATOM 837 N N . GLU B 1 25 ? -3.539 3.408 -2.584 1 98.56 25 GLU B N 1
ATOM 838 C CA . GLU B 1 25 ? -3.449 2.988 -3.98 1 98.56 25 GLU B CA 1
ATOM 839 C C . GLU B 1 25 ? -2.361 1.936 -4.172 1 98.56 25 GLU B C 1
ATOM 841 O O . GLU B 1 25 ? -2.576 0.929 -4.848 1 98.56 25 GLU B O 1
ATOM 846 N N . GLN B 1 26 ? -1.254 2.156 -3.592 1 98.81 26 GLN B N 1
ATOM 847 C CA . GLN B 1 26 ? -0.141 1.228 -3.754 1 98.81 26 GLN B CA 1
ATOM 848 C C . GLN B 1 26 ? -0.403 -0.081 -3.014 1 98.81 26 GLN B C 1
ATOM 850 O O . GLN B 1 26 ? -0.092 -1.16 -3.521 1 98.81 26 GLN B O 1
ATOM 855 N N . VAL B 1 27 ? -1.027 -0.065 -1.849 1 98.75 27 VAL B N 1
ATOM 856 C CA . VAL B 1 27 ? -1.382 -1.259 -1.088 1 98.75 27 VAL B CA 1
ATOM 857 C C . VAL B 1 27 ? -2.434 -2.062 -1.848 1 98.75 27 VAL B C 1
ATOM 859 O O . VAL B 1 27 ? -2.381 -3.295 -1.877 1 98.75 27 VAL B O 1
ATOM 862 N N . ALA B 1 28 ? -3.404 -1.435 -2.518 1 98.75 28 ALA B N 1
ATOM 863 C CA . ALA B 1 28 ? -4.422 -2.139 -3.293 1 98.75 28 ALA B CA 1
ATOM 864 C C . ALA B 1 28 ? -3.791 -2.965 -4.406 1 98.75 28 ALA B C 1
ATOM 866 O O . ALA B 1 28 ? -4.113 -4.145 -4.574 1 98.75 28 ALA B O 1
ATOM 867 N N . ALA B 1 29 ? -2.924 -2.32 -5.156 1 98.81 29 ALA B N 1
ATOM 868 C CA . ALA B 1 29 ? -2.256 -3.023 -6.25 1 98.81 29 ALA B CA 1
ATOM 869 C C . ALA B 1 29 ? -1.355 -4.133 -5.719 1 98.81 29 ALA B C 1
ATOM 871 O O . ALA B 1 29 ? -1.319 -5.234 -6.277 1 98.81 29 ALA B O 1
ATOM 872 N N . THR B 1 30 ? -0.596 -3.895 -4.637 1 98.81 30 THR B N 1
ATOM 873 C CA . THR B 1 30 ? 0.269 -4.895 -4.023 1 98.81 30 THR B CA 1
ATOM 874 C C . THR B 1 30 ? -0.542 -6.102 -3.562 1 98.81 30 THR B C 1
ATOM 876 O O . THR B 1 30 ? -0.14 -7.246 -3.779 1 98.81 30 THR B O 1
ATOM 879 N N . SER B 1 31 ? -1.665 -5.836 -2.906 1 98.81 31 SER B N 1
ATOM 880 C CA . SER B 1 31 ? -2.537 -6.902 -2.428 1 98.81 31 SER B CA 1
ATOM 881 C C . SER B 1 31 ? -3.076 -7.738 -3.584 1 98.81 31 SER B C 1
ATOM 883 O O . SER B 1 31 ? -3.09 -8.969 -3.516 1 98.81 31 SER B O 1
ATOM 885 N N . LEU B 1 32 ? -3.539 -7.074 -4.652 1 98.62 32 LEU B N 1
ATOM 886 C CA . LEU B 1 32 ? -4.062 -7.797 -5.809 1 98.62 32 LEU B CA 1
ATOM 887 C C . LEU B 1 32 ? -2.988 -8.688 -6.426 1 98.62 32 LEU B C 1
ATOM 889 O O . LEU B 1 32 ? -3.229 -9.867 -6.691 1 98.62 32 LEU B O 1
ATOM 893 N N . MET B 1 33 ? -1.799 -8.164 -6.633 1 98.88 33 MET B N 1
ATOM 894 C CA . MET B 1 33 ? -0.718 -8.961 -7.207 1 98.88 33 MET B CA 1
ATOM 895 C C . MET B 1 33 ? -0.344 -10.117 -6.281 1 98.88 33 MET B C 1
ATOM 897 O O . MET B 1 33 ? -0.032 -11.211 -6.746 1 98.88 33 MET B O 1
ATOM 901 N N . THR B 1 34 ? -0.317 -9.898 -4.973 1 98.81 34 THR B N 1
ATOM 902 C CA . THR B 1 34 ? -0.017 -10.945 -3.996 1 98.81 34 THR B CA 1
ATOM 903 C C . THR B 1 34 ? -1.003 -12.102 -4.121 1 98.81 34 THR B C 1
ATOM 905 O O . THR B 1 34 ? -0.6 -13.266 -4.145 1 98.81 34 THR B O 1
ATOM 908 N N . VAL B 1 35 ? -2.268 -11.789 -4.273 1 98.62 35 VAL B N 1
ATOM 909 C CA . VAL B 1 35 ? -3.303 -12.812 -4.387 1 98.62 35 VAL B CA 1
ATOM 910 C C . VAL B 1 35 ? -3.129 -13.586 -5.691 1 98.62 35 VAL B C 1
ATOM 912 O O . VAL B 1 35 ? -3.244 -14.812 -5.719 1 98.62 35 VAL B O 1
ATOM 915 N N . GLN B 1 36 ? -2.855 -12.828 -6.719 1 98.56 36 GLN B N 1
ATOM 916 C CA . GLN B 1 36 ? -2.648 -13.492 -8.008 1 98.56 36 GLN B CA 1
ATOM 917 C C . GLN B 1 36 ? -1.408 -14.375 -7.973 1 98.56 36 GLN B C 1
ATOM 919 O O . GLN B 1 36 ? -1.415 -15.484 -8.523 1 98.56 36 GLN B O 1
ATOM 924 N N . ASN B 1 37 ? -0.31 -13.969 -7.305 1 98.62 37 ASN B N 1
ATOM 925 C CA . ASN B 1 37 ? 0.868 -14.805 -7.102 1 98.62 37 ASN B CA 1
ATOM 926 C C . ASN B 1 37 ? 0.523 -16.078 -6.34 1 98.62 37 ASN B C 1
ATOM 928 O O . ASN B 1 37 ? 0.993 -17.172 -6.695 1 98.62 37 ASN B O 1
ATOM 932 N N . ARG B 1 38 ? -0.277 -15.922 -5.363 1 98.62 38 ARG B N 1
ATOM 933 C CA . ARG B 1 38 ? -0.702 -17.062 -4.57 1 98.62 38 ARG B CA 1
ATOM 934 C C . ARG B 1 38 ? -1.48 -18.062 -5.422 1 98.62 38 ARG B C 1
ATOM 936 O O . ARG B 1 38 ? -1.245 -19.281 -5.344 1 98.62 38 ARG B O 1
ATOM 943 N N . MET B 1 39 ? -2.338 -17.656 -6.277 1 98.12 39 MET B N 1
ATOM 944 C CA . MET B 1 39 ? -3.117 -18.547 -7.141 1 98.12 39 MET B CA 1
ATOM 945 C C . MET B 1 39 ? -2.217 -19.25 -8.148 1 98.12 39 MET B C 1
ATOM 947 O O . MET B 1 39 ? -2.412 -20.438 -8.43 1 98.12 39 MET B O 1
ATOM 951 N N . ALA B 1 40 ? -1.325 -18.484 -8.68 1 98.44 40 ALA B N 1
ATOM 952 C CA . ALA B 1 40 ? -0.361 -19.094 -9.594 1 98.44 40 ALA B CA 1
ATOM 953 C C . ALA B 1 40 ? 0.463 -20.172 -8.891 1 98.44 40 ALA B C 1
ATOM 955 O O . ALA B 1 40 ? 0.683 -21.25 -9.438 1 98.44 40 ALA B O 1
ATOM 956 N N . LEU B 1 41 ? 0.944 -19.875 -7.691 1 98.12 41 LEU B N 1
ATOM 957 C CA . LEU B 1 41 ? 1.689 -20.844 -6.902 1 98.12 41 LEU B CA 1
ATOM 958 C C . LEU B 1 41 ? 0.836 -22.078 -6.609 1 98.12 41 LEU B C 1
ATOM 960 O O . LEU B 1 41 ? 1.331 -23.203 -6.648 1 98.12 41 LEU B O 1
ATOM 964 N N . ASP B 1 42 ? -0.407 -21.859 -6.281 1 97.88 42 ASP B N 1
ATOM 965 C CA . ASP B 1 42 ? -1.312 -22.969 -6.012 1 97.88 42 ASP B CA 1
ATOM 966 C C . ASP B 1 42 ? -1.45 -23.875 -7.234 1 97.88 42 ASP B C 1
ATOM 968 O O . ASP B 1 42 ? -1.523 -25.109 -7.105 1 97.88 42 ASP B O 1
ATOM 972 N N . MET B 1 43 ? -1.553 -23.266 -8.352 1 97.19 43 MET B N 1
ATOM 973 C CA . MET B 1 43 ? -1.617 -24.047 -9.586 1 97.19 43 MET B CA 1
ATOM 974 C C . MET B 1 43 ? -0.352 -24.875 -9.773 1 97.19 43 MET B C 1
ATOM 976 O O . MET B 1 43 ? -0.427 -26.062 -10.102 1 97.19 43 MET B O 1
ATOM 980 N N . LEU B 1 44 ? 0.835 -24.281 -9.531 1 96.94 44 LEU B N 1
ATOM 981 C CA . LEU B 1 44 ? 2.115 -24.969 -9.695 1 96.94 44 LEU B CA 1
ATOM 982 C C . LEU B 1 44 ? 2.262 -26.094 -8.672 1 96.94 44 LEU B C 1
ATOM 984 O O . LEU B 1 44 ? 2.887 -27.109 -8.953 1 96.94 44 LEU B O 1
ATOM 988 N N . LEU B 1 45 ? 1.665 -25.875 -7.582 1 96.88 45 LEU B N 1
ATOM 989 C CA . LEU B 1 45 ? 1.802 -26.828 -6.488 1 96.88 45 LEU B CA 1
ATOM 990 C C . LEU B 1 45 ? 0.54 -27.672 -6.34 1 96.88 45 LEU B C 1
ATOM 992 O O . LEU B 1 45 ? 0.279 -28.234 -5.27 1 96.88 45 LEU B O 1
ATOM 996 N N . ALA B 1 46 ? -0.229 -27.797 -7.352 1 96.44 46 ALA B N 1
ATOM 997 C CA . ALA B 1 46 ? -1.534 -28.453 -7.289 1 96.44 46 ALA B CA 1
ATOM 998 C C . ALA B 1 46 ? -1.405 -29.891 -6.789 1 96.44 46 ALA B C 1
ATOM 1000 O O . ALA B 1 46 ? -2.189 -30.328 -5.945 1 96.44 46 ALA B O 1
ATOM 1001 N N . GLU B 1 47 ? -0.452 -30.609 -7.301 1 97.06 47 GLU B N 1
ATOM 1002 C CA . GLU B 1 47 ? -0.257 -32 -6.926 1 97.06 47 GLU B CA 1
ATOM 1003 C C . GLU B 1 47 ? 0.083 -32.125 -5.445 1 97.06 47 GLU B C 1
ATOM 1005 O O . GLU B 1 47 ? -0.2 -33.156 -4.824 1 97.06 47 GLU B O 1
ATOM 1010 N N . LYS B 1 48 ? 0.677 -31.062 -4.914 1 97.31 48 LYS B N 1
ATOM 1011 C CA . LYS B 1 48 ? 1.093 -31.078 -3.514 1 97.31 48 LYS B CA 1
ATOM 1012 C C . LYS B 1 48 ? 0.034 -30.438 -2.615 1 97.31 48 LYS B C 1
ATOM 1014 O O . LYS B 1 48 ? 0.283 -30.188 -1.435 1 97.31 48 LYS B O 1
ATOM 1019 N N . GLY B 1 49 ? -1.148 -30.031 -3.191 1 97.12 49 GLY B N 1
ATOM 1020 C CA . GLY B 1 49 ? -2.236 -29.5 -2.385 1 97.12 49 GLY B CA 1
ATOM 1021 C C . GLY B 1 49 ? -2.217 -27.984 -2.279 1 97.12 49 GLY B C 1
ATOM 1022 O O . GLY B 1 49 ? -2.955 -27.406 -1.48 1 97.12 49 GLY B O 1
ATOM 1023 N N . GLY B 1 50 ? -1.303 -27.375 -2.92 1 97.12 50 GLY B N 1
ATOM 1024 C CA . GLY B 1 50 ? -1.242 -25.922 -2.902 1 97.12 50 GLY B CA 1
ATOM 1025 C C . GLY B 1 50 ? -0.427 -25.375 -1.747 1 97.12 50 GLY B C 1
ATOM 1026 O O . GLY B 1 50 ? 0.183 -26.125 -0.994 1 97.12 50 GLY B O 1
ATOM 1027 N N . VAL B 1 51 ? -0.343 -24.062 -1.648 1 97.5 51 VAL B N 1
ATOM 1028 C CA . VAL B 1 51 ? 0.524 -23.375 -0.696 1 97.5 51 VAL B CA 1
ATOM 1029 C C . VAL B 1 51 ? 0.058 -23.672 0.729 1 97.5 51 VAL B C 1
ATOM 1031 O O . VAL B 1 51 ? 0.874 -23.953 1.61 1 97.5 51 VAL B O 1
ATOM 1034 N N . CYS B 1 52 ? -1.218 -23.625 0.911 1 97.94 52 CYS B N 1
ATOM 1035 C CA . CYS B 1 52 ? -1.733 -23.688 2.273 1 97.94 52 CYS B CA 1
ATOM 1036 C C . CYS B 1 52 ? -1.591 -25.094 2.846 1 97.94 52 CYS B C 1
ATOM 1038 O O . CYS B 1 52 ? -1.632 -25.281 4.062 1 97.94 52 CYS B O 1
ATOM 1040 N N . ALA B 1 53 ? -1.503 -26.062 2.008 1 97.44 53 ALA B N 1
ATOM 1041 C CA . ALA B 1 53 ? -1.227 -27.406 2.488 1 97.44 53 ALA B CA 1
ATOM 1042 C C . ALA B 1 53 ? 0.094 -27.453 3.25 1 97.44 53 ALA B C 1
ATOM 1044 O O . ALA B 1 53 ? 0.24 -28.234 4.199 1 97.44 53 ALA B O 1
ATOM 1045 N N . MET B 1 54 ? 0.987 -26.609 2.916 1 95.62 54 MET B N 1
ATOM 1046 C CA . MET B 1 54 ? 2.312 -26.594 3.527 1 95.62 54 MET B CA 1
ATOM 1047 C C . MET B 1 54 ? 2.275 -25.891 4.879 1 95.62 54 MET B C 1
ATOM 1049 O O . MET B 1 54 ? 3.119 -26.141 5.742 1 95.62 54 MET B O 1
ATOM 1053 N N . PHE B 1 55 ? 1.348 -25.062 5.16 1 96.75 55 PHE B N 1
ATOM 1054 C CA . PHE B 1 55 ? 1.378 -24.219 6.348 1 96.75 55 PHE B CA 1
ATOM 1055 C C . PHE B 1 55 ? 0.27 -24.609 7.32 1 96.75 55 PHE B C 1
ATOM 1057 O O . PHE B 1 55 ? 0.321 -24.266 8.5 1 96.75 55 PHE B O 1
ATOM 1064 N N . GLY B 1 56 ? -0.772 -25.328 6.707 1 96.19 56 GLY B N 1
ATOM 1065 C CA . GLY B 1 56 ? -1.856 -25.797 7.562 1 96.19 56 GLY B CA 1
ATOM 1066 C C . GLY B 1 56 ? -2.654 -24.656 8.172 1 96.19 56 GLY B C 1
ATOM 1067 O O . GLY B 1 56 ? -3.107 -23.75 7.461 1 96.19 56 GLY B O 1
ATOM 1068 N N . ASP B 1 57 ? -2.76 -24.625 9.477 1 96.69 57 ASP B N 1
ATOM 1069 C CA . ASP B 1 57 ? -3.611 -23.688 10.203 1 96.69 57 ASP B CA 1
ATOM 1070 C C . ASP B 1 57 ? -3.01 -22.281 10.188 1 96.69 57 ASP B C 1
ATOM 1072 O O . ASP B 1 57 ? -3.699 -21.312 10.492 1 96.69 57 ASP B O 1
ATOM 1076 N N . GLN B 1 58 ? -1.782 -22.25 9.883 1 97 58 GLN B N 1
ATOM 1077 C CA . GLN B 1 58 ? -1.108 -20.953 9.914 1 97 58 GLN B CA 1
ATOM 1078 C C . GLN B 1 58 ? -1.141 -20.281 8.539 1 97 58 GLN B C 1
ATOM 1080 O O . GLN B 1 58 ? -0.534 -19.234 8.344 1 97 58 GLN B O 1
ATOM 1085 N N . CYS B 1 59 ? -1.919 -20.891 7.637 1 97.94 59 CYS B N 1
ATOM 1086 C CA . CYS B 1 59 ? -1.914 -20.375 6.273 1 97.94 59 CYS B CA 1
ATOM 1087 C C . CYS B 1 59 ? -2.74 -19.094 6.172 1 97.94 59 CYS B C 1
ATOM 1089 O O . CYS B 1 59 ? -3.867 -19.047 6.668 1 97.94 59 CYS B O 1
ATOM 1091 N N . CYS B 1 60 ? -2.205 -18.031 5.617 1 97.25 60 CYS B N 1
ATOM 1092 C CA . CYS B 1 60 ? -2.996 -16.875 5.211 1 97.25 60 CYS B CA 1
ATOM 1093 C C . CYS B 1 60 ? -3.83 -17.188 3.975 1 97.25 60 CYS B C 1
ATOM 1095 O O . CYS B 1 60 ? -3.283 -17.406 2.893 1 97.25 60 CYS B O 1
ATOM 1097 N N . THR B 1 61 ? -5.141 -17.109 4.074 1 96.56 61 THR B N 1
ATOM 1098 C CA . THR B 1 61 ? -5.996 -17.625 3.012 1 96.56 61 THR B CA 1
ATOM 1099 C C . THR B 1 61 ? -6.586 -16.484 2.191 1 96.56 61 THR B C 1
ATOM 1101 O O . THR B 1 61 ? -7.09 -16.688 1.088 1 96.56 61 THR B O 1
ATOM 1104 N N . PHE B 1 62 ? -6.617 -15.352 2.84 1 96.5 62 PHE B N 1
ATOM 1105 C CA . PHE B 1 62 ? -7.16 -14.211 2.111 1 96.5 62 PHE B CA 1
ATOM 1106 C C . PHE B 1 62 ? -6.566 -12.906 2.631 1 96.5 62 PHE B C 1
ATOM 1108 O O . PHE B 1 62 ? -6.059 -12.852 3.752 1 96.5 62 PHE B O 1
ATOM 1115 N N . ILE B 1 63 ? -6.578 -11.805 1.821 1 97.69 63 ILE B N 1
ATOM 1116 C CA . ILE B 1 63 ? -6.188 -10.445 2.197 1 97.69 63 ILE B CA 1
ATOM 1117 C C . ILE B 1 63 ? -7.43 -9.562 2.305 1 97.69 63 ILE B C 1
ATOM 1119 O O . ILE B 1 63 ? -8.172 -9.414 1.336 1 97.69 63 ILE B O 1
ATOM 1123 N N . PRO B 1 64 ? -7.68 -8.953 3.57 1 97.75 64 PRO B N 1
ATOM 1124 C CA . PRO B 1 64 ? -8.805 -8.023 3.623 1 97.75 64 PRO B CA 1
ATOM 1125 C C . PRO B 1 64 ? -8.672 -6.887 2.609 1 97.75 64 PRO B C 1
ATOM 1127 O O . PRO B 1 64 ? -7.562 -6.441 2.312 1 97.75 64 PRO B O 1
ATOM 1130 N N . ASN B 1 65 ? -9.883 -6.445 2.084 1 97.81 65 ASN B N 1
ATOM 1131 C CA . ASN B 1 65 ? -9.859 -5.387 1.077 1 97.81 65 ASN B CA 1
ATOM 1132 C C . ASN B 1 65 ? -10.383 -4.07 1.636 1 97.81 65 ASN B C 1
ATOM 1134 O O . ASN B 1 65 ? -11.484 -3.635 1.281 1 97.81 65 ASN B O 1
ATOM 1138 N N . ASN B 1 66 ? -9.594 -3.391 2.379 1 98.38 66 ASN B N 1
ATOM 1139 C CA . ASN B 1 66 ? -9.984 -2.145 3.027 1 98.38 66 ASN B CA 1
ATOM 1140 C C . ASN B 1 66 ? -9.898 -0.961 2.068 1 98.38 66 ASN B C 1
ATOM 1142 O O . ASN B 1 66 ? -10.422 0.116 2.357 1 98.38 66 ASN B O 1
ATOM 1146 N N . THR B 1 67 ? -9.227 -1.127 0.997 1 98.25 67 THR B N 1
ATOM 1147 C CA . THR B 1 67 ? -9.055 -0.062 0.015 1 98.25 67 THR B CA 1
ATOM 1148 C C . THR B 1 67 ?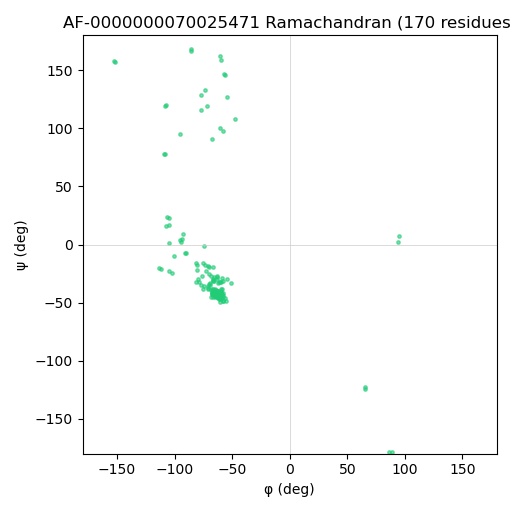 -10.164 -0.112 -1.036 1 98.25 67 THR B C 1
ATOM 1150 O O . THR B 1 67 ? -10.234 0.754 -1.911 1 98.25 67 THR B O 1
ATOM 1153 N N . ALA B 1 68 ? -10.961 -1.138 -0.984 1 97.81 68 ALA B N 1
ATOM 1154 C CA . ALA B 1 68 ? -12.094 -1.251 -1.902 1 97.81 68 ALA B CA 1
ATOM 1155 C C . ALA B 1 68 ? -13.047 -0.073 -1.744 1 97.81 68 ALA B C 1
ATOM 1157 O O . ALA B 1 68 ? -12.992 0.651 -0.748 1 97.81 68 ALA B O 1
ATOM 1158 N N . PRO B 1 69 ? -13.875 0.203 -2.76 1 96.12 69 PRO B N 1
ATOM 1159 C CA . PRO B 1 69 ? -14.805 1.334 -2.725 1 96.12 69 PRO B CA 1
ATOM 1160 C C . PRO B 1 69 ? -15.648 1.367 -1.451 1 96.12 69 PRO B C 1
ATOM 1162 O O . PRO B 1 69 ? -15.992 2.445 -0.964 1 96.12 69 PRO B O 1
ATOM 1165 N N . ASP B 1 70 ? -15.992 0.291 -0.888 1 96.31 70 ASP B N 1
ATOM 1166 C CA . ASP B 1 70 ? -16.797 0.245 0.333 1 96.31 70 ASP B CA 1
ATOM 1167 C C . ASP B 1 70 ? -15.93 -0.111 1.541 1 96.31 70 ASP B C 1
ATOM 1169 O O . ASP B 1 70 ? -16.453 -0.448 2.605 1 96.31 70 ASP B O 1
ATOM 1173 N N . GLY B 1 71 ? -14.641 0.007 1.421 1 97.5 71 GLY B N 1
ATOM 1174 C CA . GLY B 1 71 ? -13.703 -0.381 2.469 1 97.5 71 GLY B CA 1
ATOM 1175 C C . GLY B 1 71 ? -13.469 0.716 3.488 1 97.5 71 GLY B C 1
ATOM 1176 O O . GLY B 1 71 ? -13.781 1.882 3.238 1 97.5 71 GLY B O 1
ATOM 1177 N N . SER B 1 72 ? -12.875 0.34 4.574 1 97.94 72 SER B N 1
ATOM 1178 C CA . SER B 1 72 ? -12.695 1.239 5.707 1 97.94 72 SER B CA 1
ATOM 1179 C C . SER B 1 72 ? -11.734 2.375 5.371 1 97.94 72 SER B C 1
ATOM 1181 O O . SER B 1 72 ? -11.93 3.51 5.812 1 97.94 72 SER B O 1
ATOM 1183 N N . VAL B 1 73 ? -10.688 2.115 4.625 1 97.88 73 VAL B N 1
ATOM 1184 C CA . VAL B 1 73 ? -9.734 3.154 4.25 1 97.88 73 VAL B CA 1
ATOM 1185 C C . VAL B 1 73 ? -10.406 4.164 3.326 1 97.88 73 VAL B C 1
ATOM 1187 O O . VAL B 1 73 ? -10.234 5.375 3.496 1 97.88 73 VAL B O 1
ATOM 1190 N N . THR B 1 74 ? -11.148 3.621 2.344 1 96.94 74 THR B N 1
ATOM 1191 C CA . THR B 1 74 ? -11.859 4.488 1.414 1 96.94 74 THR B CA 1
ATOM 1192 C C . THR B 1 74 ? -12.844 5.391 2.16 1 96.94 74 THR B C 1
ATOM 1194 O O . THR B 1 74 ? -12.914 6.59 1.892 1 96.94 74 THR B O 1
ATOM 1197 N N . ARG B 1 75 ? -13.547 4.973 3.182 1 96.25 75 ARG B N 1
ATOM 1198 C CA . ARG B 1 75 ? -14.484 5.754 3.979 1 96.25 75 ARG B CA 1
ATOM 1199 C C . ARG B 1 75 ? -13.758 6.84 4.77 1 96.25 75 ARG B C 1
ATOM 1201 O O . ARG B 1 75 ? -14.234 7.973 4.859 1 96.25 75 ARG B O 1
ATOM 1208 N N . ALA B 1 76 ? -12.664 6.492 5.301 1 95.81 76 ALA B N 1
ATOM 1209 C CA . ALA B 1 76 ? -11.875 7.469 6.051 1 95.81 76 ALA B CA 1
ATOM 1210 C C . ALA B 1 76 ? -11.398 8.602 5.145 1 95.81 76 ALA B C 1
ATOM 1212 O O . ALA B 1 76 ? -11.43 9.766 5.531 1 95.81 76 ALA B O 1
ATOM 1213 N N . LEU B 1 77 ? -10.938 8.258 3.957 1 96.12 77 LEU B N 1
ATOM 1214 C CA . LEU B 1 77 ? -10.453 9.258 3.004 1 96.12 77 LEU B CA 1
ATOM 1215 C C . LEU B 1 77 ? -11.578 10.219 2.617 1 96.12 77 LEU B C 1
ATOM 1217 O O . LEU B 1 77 ? -11.344 11.422 2.473 1 96.12 77 LEU B O 1
ATOM 1221 N N . GLU B 1 78 ? -12.734 9.648 2.443 1 93.06 78 GLU B N 1
ATOM 1222 C CA . GLU B 1 78 ? -13.883 10.5 2.162 1 93.06 78 GLU B CA 1
ATOM 1223 C C . GLU B 1 78 ? -14.141 11.477 3.307 1 93.06 78 GLU B C 1
ATOM 1225 O O . GLU B 1 78 ? -14.562 12.617 3.078 1 93.06 78 GLU B O 1
ATOM 1230 N N . GLY B 1 79 ? -13.859 11.07 4.484 1 90.5 79 GLY B N 1
ATOM 1231 C CA . GLY B 1 79 ? -14.039 11.922 5.648 1 90.5 79 GLY B CA 1
ATOM 1232 C C . GLY B 1 79 ? -13.102 13.117 5.664 1 90.5 79 GLY B C 1
ATOM 1233 O O . GLY B 1 79 ? -13.461 14.188 6.164 1 90.5 79 GLY B O 1
ATOM 1234 N N . PHE B 1 80 ? -11.938 12.984 5.133 1 89.62 80 PHE B N 1
ATOM 1235 C CA . PHE B 1 80 ? -10.992 14.102 5.055 1 89.62 80 PHE B CA 1
ATOM 1236 C C . PHE B 1 80 ? -11.555 15.227 4.195 1 89.62 80 PHE B C 1
ATOM 1238 O O . PHE B 1 80 ? -11.211 16.391 4.395 1 89.62 80 PHE B O 1
ATOM 1245 N N . ASP B 1 81 ? -12.297 14.852 3.229 1 78.81 81 ASP B N 1
ATOM 1246 C CA . ASP B 1 81 ? -12.867 15.867 2.346 1 78.81 81 ASP B CA 1
ATOM 1247 C C . ASP B 1 81 ? -13.883 16.734 3.086 1 78.81 81 ASP B C 1
ATOM 1249 O O . ASP B 1 81 ? -14.188 17.844 2.66 1 78.81 81 ASP B O 1
ATOM 1253 N N . TYR B 1 82 ? -14.375 16.234 4.184 1 72.69 82 TYR B N 1
ATOM 1254 C CA . TYR B 1 82 ? -15.406 16.953 4.914 1 72.69 82 TYR B CA 1
ATOM 1255 C C . TYR B 1 82 ? -14.812 17.703 6.105 1 72.69 82 TYR B C 1
ATOM 1257 O O . TYR B 1 82 ? -15.539 18.297 6.902 1 72.69 82 TYR B O 1
ATOM 1265 N N . VAL B 1 83 ? -13.57 17.438 6.391 1 68.56 83 VAL B N 1
ATOM 1266 C CA . VAL B 1 83 ? -12.992 18.203 7.488 1 68.56 83 VAL B CA 1
ATOM 1267 C C . VAL B 1 83 ? -13.086 19.703 7.176 1 68.56 83 VAL B C 1
ATOM 1269 O O . VAL B 1 83 ? -12.484 20.172 6.211 1 68.56 83 VAL B O 1
ATOM 1272 N N . PRO B 1 84 ? -14.117 20.422 7.715 1 55.12 84 PRO B N 1
ATOM 1273 C CA . PRO B 1 84 ? -14.375 21.844 7.48 1 55.12 84 PRO B CA 1
ATOM 1274 C C . PRO B 1 84 ? -13.117 22.703 7.633 1 55.12 84 PRO B C 1
ATOM 1276 O O . PRO B 1 84 ? -12.336 22.5 8.57 1 55.12 84 PRO B O 1
ATOM 1279 N N . VAL B 1 85 ? -12.531 23.25 6.508 1 49.62 85 VAL B N 1
ATOM 1280 C CA . VAL B 1 85 ? -11.469 24.25 6.531 1 49.62 85 VAL B CA 1
ATOM 1281 C C . VAL B 1 85 ? -12.047 25.609 6.926 1 49.62 85 VAL B C 1
ATOM 1283 O O . VAL B 1 85 ? -11.391 26.641 6.773 1 49.62 85 VAL B O 1
ATOM 1286 N N . LYS B 1 86 ? -13.258 25.781 7.156 1 47.25 86 LYS B N 1
ATOM 1287 C CA . LYS B 1 86 ? -13.703 27.156 7.387 1 47.25 86 LYS B CA 1
ATOM 1288 C C . LYS B 1 86 ? -13.133 27.703 8.695 1 47.25 86 LYS B C 1
ATOM 1290 O O . LYS B 1 86 ? -13.297 27.094 9.75 1 47.25 86 LYS B O 1
ATOM 1295 N N . CYS B 1 87 ? -11.891 28.359 8.5 1 31.42 87 CYS B N 1
ATOM 1296 C CA . CYS B 1 87 ? -11.734 29.375 9.531 1 31.42 87 CYS B CA 1
ATOM 1297 C C . CYS B 1 87 ? -12.414 30.688 9.125 1 31.42 87 CYS B C 1
ATOM 1299 O O . CYS B 1 87 ? -12.383 31.062 7.949 1 31.42 87 CYS B O 1
#

Secondary structure (DSSP, 8-state):
-HHHHHHHHHHHHHHHHHHHHHHHHHHHHHHHHHHHHHHHHHHHTGGGT-HHHHHGGG-------TTSTTSHHHHHHHHHTT--S--/-HHHHHHHHHHHHHHHHHHHHHHHHHHHHHHHHHHHHHHHHHHHTGGGT-HHHHHGGG-------TTSTTSHHHHHHHHHTTS----

Sequence (174 aa):
LWGCKYLNVQRLANLTRDAVAGLSEQVAATSLMTVQNRMALDMLLAEKGGVCAMFGDQCCTFIPNNTAPDGSVTRALEGFDYVPVKCLWGCKYLNVQRLANLTRDAVAGLSEQVAATSLMTVQNRMALDMLLAEKGGVCAMFGDQCCTFIPNNTAPDGSVTRALEGFDYVPVKC

Nearest PDB structures (foldseek):
  6rx1-assembly1_A  TM=9.199E-01  e=9.522E-04  Homo sapiens
  5ha6-assembly1_A  TM=9.009E-01  e=4.322E-03  Homo sapiens
  4jgs-assembly1_E  TM=7.620E-01  e=1.113E-02  Mus musculus
  4jgs-assembly1_G  TM=7.763E-01  e=1.344E-02  Mus musculus
  6m1v-assembly1_A  TM=7.131E-01  e=1.519E+00  Severe acute respiratory syndrome coronavirus 2

Radius of gyration: 20.84 Å; Cα contacts (8 Å, |Δi|>4): 180; chains: 2; bounding box: 28×66×47 Å

InterPro domains:
  IPR018154 TLV/ENV coat polyprotein [PF00429] (18-62)
  IPR018154 TLV/ENV coat polyprotein [PTHR10424] (8-79)

Solvent-accessible surface area (backbone atoms only — not comparable to full-atom values): 9657 Å² total; per-residue (Å²): 115,72,70,56,55,49,52,50,53,50,50,49,45,52,53,49,42,51,53,50,51,53,50,41,53,52,49,48,54,50,41,51,53,44,52,52,52,45,53,54,47,25,61,75,29,47,92,69,60,21,61,47,56,76,48,52,90,72,39,72,86,70,61,69,64,26,61,38,91,88,15,57,23,39,52,26,53,58,48,57,75,61,59,70,80,77,114,112,69,58,45,53,31,49,45,52,40,50,48,50,50,36,51,44,46,26,50,51,29,48,42,55,29,50,47,39,33,52,52,37,44,52,53,46,48,52,50,49,25,62,77,30,45,92,69,58,22,65,48,60,77,49,51,92,73,42,84,85,75,78,86,64,39,61,38,89,88,14,65,54,40,52,53,54,57,47,55,74,62,58,78,57,82,99

Organism: Takifugu rubripes (NCBI:txid31033)